Protein AF-A0A3N8QEA5-F1 (afdb_monomer_lite)

Foldseek 3Di:
DDWDWDDDPQKIWIWDWDDPPVDNDIDIDTLDIDGLVVDDDPVSVVPDDPVNNVVVVVVNVVVVVVVVPPPPPPPPPDDD

pLDDT: mean 81.8, std 14.37, range [50.12, 95.12]

Structure (mmCIF, N/CA/C/O backbone):
data_AF-A0A3N8QEA5-F1
#
_entry.id   AF-A0A3N8QEA5-F1
#
loop_
_atom_site.group_PDB
_atom_site.id
_atom_site.type_symbol
_atom_site.label_atom_id
_atom_site.label_alt_id
_atom_site.label_comp_id
_atom_site.label_asym_id
_atom_site.label_entity_id
_atom_site.label_seq_id
_atom_site.pdbx_PDB_ins_code
_atom_site.Cartn_x
_atom_site.Cartn_y
_atom_site.Cartn_z
_atom_site.occupancy
_atom_site.B_iso_or_equiv
_atom_site.auth_seq_id
_atom_site.auth_comp_id
_atom_site.auth_asym_id
_atom_site.auth_atom_id
_atom_site.pdbx_PDB_model_num
ATOM 1 N N . MET A 1 1 ? -8.982 -6.046 13.070 1.00 70.38 1 MET A N 1
ATOM 2 C CA . MET A 1 1 ? -8.314 -4.905 12.387 1.00 70.38 1 MET A CA 1
ATOM 3 C C . MET A 1 1 ? -7.452 -5.455 11.266 1.00 70.38 1 MET A C 1
ATOM 5 O O . MET A 1 1 ? -6.535 -6.213 11.549 1.00 70.38 1 MET A O 1
ATOM 9 N N . GLY A 1 2 ? -7.779 -5.145 10.012 1.00 84.88 2 GLY A N 1
ATOM 10 C CA . GLY A 1 2 ? -7.083 -5.682 8.837 1.00 84.88 2 GLY A CA 1
ATOM 11 C C . GLY A 1 2 ? -6.405 -4.589 8.016 1.00 84.88 2 GLY A C 1
ATOM 12 O O . GLY A 1 2 ? -6.954 -3.499 7.871 1.00 84.88 2 GLY A O 1
ATOM 13 N N . PHE A 1 3 ? -5.240 -4.887 7.446 1.00 89.75 3 PHE A N 1
ATOM 14 C CA . PHE A 1 3 ? -4.535 -4.007 6.514 1.00 89.75 3 PHE A CA 1
ATOM 15 C C . PHE A 1 3 ? -4.531 -4.632 5.120 1.00 89.75 3 PHE A C 1
ATOM 17 O O . PHE A 1 3 ? -4.116 -5.776 4.939 1.00 89.75 3 PHE A O 1
ATOM 24 N N . LEU A 1 4 ? -5.032 -3.891 4.136 1.00 91.06 4 LEU A N 1
ATOM 25 C CA . LEU A 1 4 ? -5.181 -4.332 2.756 1.00 91.06 4 LEU A CA 1
ATOM 26 C C . LEU A 1 4 ? -4.333 -3.447 1.842 1.00 91.06 4 LEU A C 1
ATOM 28 O O . LEU A 1 4 ? -4.357 -2.219 1.942 1.00 91.06 4 LEU A O 1
ATOM 32 N N . ILE A 1 5 ? -3.615 -4.088 0.922 1.00 93.50 5 ILE A N 1
ATOM 33 C CA . ILE A 1 5 ? -2.802 -3.427 -0.099 1.00 93.50 5 ILE A CA 1
ATOM 34 C C . ILE A 1 5 ? -3.367 -3.808 -1.464 1.00 93.50 5 ILE A C 1
ATOM 36 O O . ILE A 1 5 ? -3.273 -4.963 -1.880 1.00 93.50 5 ILE A O 1
ATOM 40 N N . GLU A 1 6 ? -3.931 -2.841 -2.182 1.00 94.00 6 GLU A N 1
ATOM 41 C CA . GLU A 1 6 ? -4.442 -3.058 -3.537 1.00 94.00 6 GLU A CA 1
ATOM 42 C C . GLU A 1 6 ? -3.520 -2.409 -4.572 1.00 94.00 6 GLU A C 1
ATOM 44 O O . GLU A 1 6 ? -3.196 -1.226 -4.481 1.00 94.00 6 GLU A O 1
ATOM 49 N N . LEU A 1 7 ? -3.127 -3.154 -5.608 1.00 92.81 7 LEU A N 1
ATOM 50 C CA . LEU A 1 7 ? -2.515 -2.558 -6.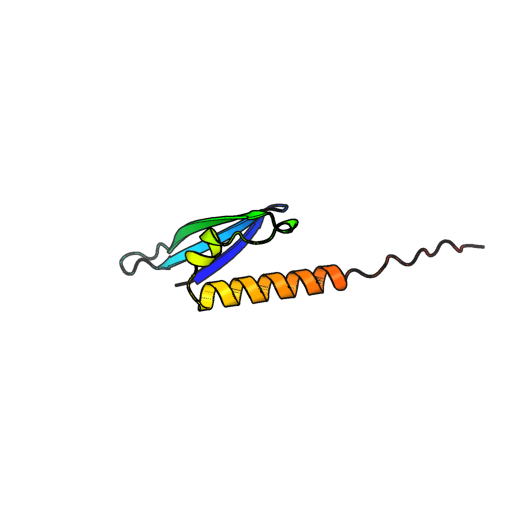796 1.00 92.81 7 LEU A CA 1
ATOM 51 C C . LEU A 1 7 ? -3.589 -2.320 -7.857 1.00 92.81 7 LEU A C 1
ATOM 53 O O . LEU A 1 7 ? -4.169 -3.271 -8.377 1.00 92.81 7 LEU A O 1
ATOM 57 N N . ARG A 1 8 ? -3.744 -1.065 -8.277 1.00 91.44 8 ARG A N 1
ATOM 58 C CA . ARG A 1 8 ? -4.546 -0.682 -9.442 1.00 91.44 8 ARG A CA 1
ATOM 59 C C . ARG A 1 8 ? -3.634 -0.066 -10.496 1.00 91.44 8 ARG A C 1
ATOM 61 O O . ARG A 1 8 ? -3.164 1.064 -10.361 1.00 91.44 8 ARG A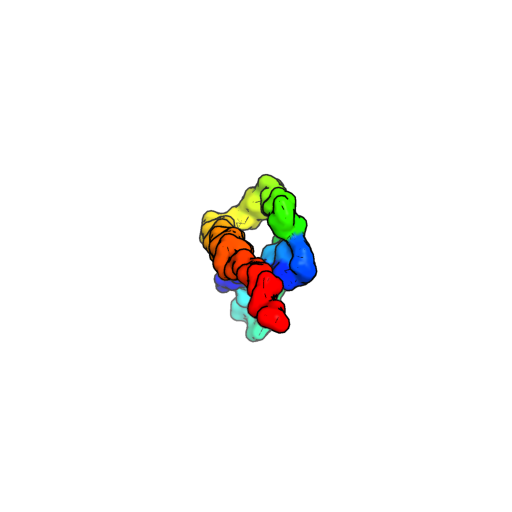 O 1
ATOM 68 N N . GLY A 1 9 ? -3.319 -0.846 -11.529 1.00 91.00 9 GLY A N 1
ATOM 69 C CA . GLY A 1 9 ? -2.338 -0.465 -12.546 1.00 91.00 9 GLY A CA 1
ATOM 70 C C . GLY A 1 9 ? -0.938 -0.313 -11.948 1.00 91.00 9 GLY A C 1
ATOM 71 O O . GLY A 1 9 ? -0.268 -1.302 -11.669 1.00 91.00 9 GLY A O 1
ATOM 72 N N . ARG A 1 10 ? -0.488 0.929 -11.750 1.00 90.94 10 ARG A N 1
ATOM 73 C CA . ARG A 1 10 ? 0.798 1.252 -11.099 1.00 90.94 10 ARG A CA 1
ATOM 74 C C . ARG A 1 10 ? 0.634 1.966 -9.757 1.00 90.94 10 ARG A C 1
ATOM 76 O O . ARG A 1 10 ? 1.634 2.274 -9.117 1.00 90.94 10 ARG A O 1
ATOM 83 N N . THR A 1 11 ? -0.597 2.209 -9.328 1.00 93.62 11 THR A N 1
ATOM 84 C CA . THR A 1 11 ? -0.895 2.892 -8.070 1.00 93.62 11 THR A CA 1
ATOM 85 C C . THR A 1 11 ? -1.214 1.862 -7.000 1.00 93.62 11 THR A C 1
ATOM 87 O O . THR A 1 11 ? -2.048 0.978 -7.205 1.00 93.62 11 THR A O 1
ATOM 90 N N . VAL A 1 12 ? -0.533 1.965 -5.866 1.00 95.12 12 VAL A N 1
ATOM 91 C CA . VAL A 1 12 ? -0.765 1.154 -4.673 1.00 95.12 12 VAL A CA 1
ATOM 92 C C . VAL A 1 12 ? -1.695 1.916 -3.747 1.00 95.12 12 VAL A C 1
ATOM 94 O O . VAL A 1 12 ? -1.461 3.091 -3.478 1.00 95.12 12 VAL A O 1
ATOM 97 N N . TRP A 1 13 ? -2.735 1.247 -3.272 1.00 95.00 13 TRP A N 1
ATOM 98 C CA . TRP A 1 13 ? -3.727 1.764 -2.340 1.00 95.00 13 TRP A CA 1
ATOM 99 C C . TRP A 1 13 ? -3.563 1.057 -1.003 1.00 95.00 13 TRP A C 1
ATOM 101 O O . TRP A 1 13 ? -3.528 -0.174 -0.958 1.00 95.00 13 TRP A O 1
ATOM 111 N N . LEU A 1 14 ? -3.468 1.838 0.070 1.00 94.00 14 LEU A N 1
ATOM 112 C CA . LEU A 1 14 ? -3.377 1.334 1.435 1.00 94.00 14 LEU A CA 1
ATOM 113 C C . LEU A 1 14 ? -4.726 1.525 2.114 1.00 94.00 14 LEU A C 1
ATOM 115 O O . LEU A 1 14 ? -5.207 2.652 2.247 1.00 94.00 14 LEU A O 1
ATOM 119 N N . ILE A 1 15 ? -5.349 0.422 2.513 1.00 93.12 15 ILE A N 1
ATOM 120 C CA . ILE A 1 15 ? -6.714 0.406 3.028 1.00 93.12 15 ILE A CA 1
ATOM 121 C C . ILE A 1 15 ? -6.702 -0.251 4.404 1.00 93.12 15 ILE A C 1
ATOM 123 O O . ILE A 1 15 ? -6.341 -1.419 4.552 1.00 93.12 15 ILE A O 1
ATOM 127 N N . ARG A 1 16 ? -7.135 0.494 5.418 1.00 90.69 16 ARG A N 1
ATOM 128 C CA . ARG A 1 16 ? -7.359 -0.023 6.766 1.00 90.69 16 ARG A CA 1
ATOM 129 C C . ARG A 1 16 ? -8.801 -0.486 6.889 1.00 90.69 16 ARG A C 1
ATOM 131 O O . ARG A 1 16 ? -9.726 0.246 6.551 1.00 90.69 16 ARG A O 1
ATOM 138 N N . SER A 1 17 ? -8.985 -1.700 7.376 1.00 86.75 17 SER A N 1
ATOM 139 C CA . SER A 1 17 ? -10.289 -2.289 7.656 1.00 86.75 17 SER A CA 1
ATOM 140 C C . SER A 1 17 ? -10.495 -2.333 9.166 1.00 86.75 17 SER A C 1
ATOM 142 O O . SER A 1 17 ? -9.776 -3.046 9.873 1.00 86.75 17 SER A O 1
ATOM 144 N N . CYS A 1 18 ? -11.474 -1.576 9.651 1.00 79.94 18 CYS A N 1
ATOM 145 C CA . CYS A 1 18 ? -11.959 -1.657 11.021 1.00 79.94 18 CYS A CA 1
ATOM 146 C C . CYS A 1 18 ? -13.254 -2.466 11.037 1.00 79.94 18 CYS A C 1
ATOM 148 O O . CYS A 1 18 ? -14.213 -2.121 10.346 1.00 79.94 18 CYS A O 1
ATOM 150 N N . GLU A 1 19 ? -13.284 -3.526 11.837 1.00 72.19 19 GLU A N 1
ATOM 151 C CA . GLU A 1 19 ? -14.552 -4.122 12.248 1.00 72.19 19 GLU A CA 1
ATOM 152 C C . GLU A 1 19 ? -15.210 -3.168 13.241 1.00 72.19 19 GLU A C 1
ATOM 154 O O . GLU A 1 19 ? -14.618 -2.795 14.256 1.00 72.19 19 GLU A O 1
ATOM 159 N N . ASP A 1 20 ? -16.409 -2.715 12.897 1.00 63.22 20 ASP A N 1
ATOM 160 C CA . ASP A 1 20 ? -17.240 -1.918 13.783 1.00 63.22 20 ASP A CA 1
ATOM 161 C C . ASP A 1 20 ? -17.965 -2.897 14.712 1.00 63.22 20 ASP A C 1
ATOM 163 O O . ASP A 1 20 ? -18.830 -3.639 14.267 1.00 63.22 20 ASP A O 1
ATOM 167 N N . GLY A 1 21 ? -17.598 -2.949 15.997 1.00 59.78 21 GLY A N 1
ATOM 168 C CA . GLY A 1 21 ? -18.096 -3.963 16.947 1.00 59.78 21 GLY A CA 1
ATOM 169 C C . GLY A 1 21 ? -19.616 -3.970 17.184 1.00 59.78 21 GLY A C 1
ATOM 170 O O . GLY A 1 21 ? -20.111 -4.794 17.946 1.00 59.78 21 GLY A O 1
ATOM 171 N N . THR A 1 22 ? -20.352 -3.062 16.545 1.00 64.31 22 THR A N 1
ATOM 172 C CA . THR A 1 22 ? -21.805 -2.894 16.637 1.00 64.31 22 THR A CA 1
ATOM 173 C C . THR A 1 22 ? -22.569 -3.436 15.427 1.00 64.31 22 THR A C 1
ATOM 175 O O . THR A 1 22 ? -23.774 -3.653 15.525 1.00 64.31 22 THR A O 1
ATOM 178 N N . THR A 1 23 ? -21.907 -3.672 14.291 1.00 60.56 23 THR A N 1
ATOM 179 C CA . THR A 1 23 ? -22.543 -4.199 13.072 1.00 60.56 23 THR A CA 1
ATOM 180 C C . THR A 1 23 ? -21.586 -5.121 12.324 1.00 60.56 23 THR A C 1
ATOM 182 O O . THR A 1 23 ? -20.397 -4.846 12.260 1.00 60.56 23 THR A O 1
ATOM 185 N N . ASP A 1 24 ? -22.098 -6.160 11.658 1.00 65.75 24 ASP A N 1
ATOM 186 C CA . ASP A 1 24 ? -21.333 -7.050 10.753 1.00 65.75 24 ASP A CA 1
ATOM 187 C C . ASP A 1 24 ? -20.763 -6.318 9.504 1.00 65.75 24 ASP A C 1
ATOM 189 O O . ASP A 1 24 ? -20.408 -6.908 8.490 1.00 65.75 24 ASP A O 1
ATOM 193 N N . GLN A 1 25 ? -20.699 -4.985 9.532 1.00 65.88 25 GLN A N 1
ATOM 194 C CA . GLN A 1 25 ? -20.198 -4.155 8.451 1.00 65.88 25 GLN A CA 1
ATOM 195 C C . GLN A 1 25 ? -18.734 -3.796 8.702 1.00 65.88 25 GLN A C 1
ATOM 197 O O . GLN A 1 25 ? -18.386 -3.054 9.621 1.00 65.88 25 GLN A O 1
ATOM 202 N N . VAL A 1 26 ? -17.857 -4.277 7.822 1.00 76.88 26 VAL A N 1
ATOM 203 C CA . VAL A 1 26 ? -16.445 -3.887 7.818 1.00 76.88 26 VAL A CA 1
ATOM 204 C C . VAL A 1 26 ? -16.312 -2.484 7.229 1.00 76.88 26 VAL A C 1
ATOM 206 O O . VAL A 1 26 ? -16.507 -2.281 6.028 1.00 76.88 26 VAL A O 1
ATOM 209 N N . LYS A 1 27 ? -15.916 -1.508 8.052 1.00 82.50 27 LYS A N 1
ATOM 210 C CA . LYS A 1 27 ? -15.570 -0.165 7.575 1.00 82.50 27 LYS A CA 1
ATOM 211 C C . LYS A 1 27 ? -14.173 -0.190 6.968 1.00 82.50 27 LYS A C 1
ATOM 213 O O . LYS A 1 27 ? -13.196 -0.526 7.635 1.00 82.50 27 LYS A O 1
ATOM 218 N N . ARG A 1 28 ? -14.075 0.183 5.692 1.00 87.81 28 ARG A N 1
ATOM 219 C CA . ARG A 1 28 ? -12.806 0.303 4.964 1.00 87.81 28 ARG A CA 1
ATOM 220 C C . ARG A 1 28 ? -12.457 1.772 4.776 1.00 87.81 28 ARG A C 1
ATOM 222 O O . ARG A 1 28 ? -13.210 2.511 4.150 1.00 87.81 28 ARG A O 1
ATOM 229 N N . THR A 1 29 ? -11.292 2.167 5.263 1.00 88.75 29 THR A N 1
ATOM 230 C CA . THR A 1 29 ? -10.762 3.524 5.146 1.00 88.75 29 THR A CA 1
ATOM 231 C C . THR A 1 29 ? -9.509 3.496 4.290 1.00 88.75 29 THR A C 1
ATOM 233 O O . THR A 1 29 ? -8.553 2.786 4.597 1.00 88.75 29 THR A O 1
ATOM 236 N N . THR A 1 30 ? -9.490 4.283 3.218 1.00 91.31 30 THR A N 1
ATOM 237 C CA . THR A 1 30 ? -8.269 4.474 2.426 1.00 91.31 30 THR A CA 1
ATOM 238 C C . THR A 1 30 ? -7.346 5.424 3.182 1.00 91.31 30 THR A C 1
ATOM 240 O O . THR A 1 30 ? -7.707 6.575 3.401 1.00 91.31 30 THR A O 1
ATOM 243 N N . LEU A 1 31 ? -6.170 4.942 3.582 1.00 90.56 31 LEU A N 1
ATOM 244 C CA . LEU A 1 31 ? -5.144 5.750 4.252 1.00 90.56 31 LEU A CA 1
ATOM 245 C C . LEU A 1 31 ? -4.391 6.630 3.252 1.00 90.56 31 LEU A C 1
ATOM 247 O O . LEU A 1 31 ? -3.976 7.740 3.565 1.00 90.56 31 LEU A O 1
ATOM 251 N N . GLY A 1 32 ? -4.223 6.129 2.031 1.00 92.00 32 GLY A N 1
ATOM 252 C CA . GLY A 1 32 ? -3.627 6.880 0.944 1.00 92.00 32 GLY A CA 1
ATOM 253 C C . GLY A 1 32 ? -3.169 5.984 -0.190 1.00 92.00 32 GLY A C 1
ATOM 254 O O . GLY A 1 32 ? -3.363 4.764 -0.186 1.00 92.00 32 GLY A O 1
ATOM 255 N N . THR A 1 33 ? -2.549 6.620 -1.175 1.00 94.12 33 THR A N 1
ATOM 256 C CA . THR A 1 33 ? -2.068 5.955 -2.380 1.00 94.12 33 THR A CA 1
ATOM 257 C C . THR A 1 33 ? -0.682 6.437 -2.748 1.00 94.12 33 THR A C 1
ATOM 259 O O . THR A 1 33 ? -0.371 7.611 -2.556 1.00 94.12 33 THR A O 1
ATOM 262 N N . PHE A 1 34 ? 0.121 5.569 -3.349 1.00 94.00 34 PHE A N 1
ATOM 263 C CA . PHE A 1 34 ? 1.407 5.957 -3.915 1.00 94.00 34 PHE A CA 1
ATOM 264 C C . PHE A 1 34 ? 1.671 5.259 -5.243 1.00 94.00 34 PHE A C 1
ATOM 266 O O . PHE A 1 34 ? 1.072 4.234 -5.573 1.00 94.00 34 PHE A O 1
ATOM 273 N N . PHE A 1 35 ? 2.576 5.831 -6.029 1.00 92.06 35 PHE A N 1
ATOM 274 C CA . PHE A 1 35 ? 2.976 5.257 -7.304 1.00 92.06 35 PHE A CA 1
ATOM 275 C C . PHE A 1 35 ? 4.075 4.219 -7.078 1.00 92.06 35 PHE A C 1
ATOM 277 O O . PHE A 1 35 ? 5.133 4.543 -6.548 1.00 92.06 35 PHE A O 1
ATOM 284 N N . LEU A 1 36 ? 3.841 2.970 -7.485 1.00 89.88 36 LEU A N 1
ATOM 285 C CA . LEU A 1 36 ? 4.732 1.845 -7.189 1.00 89.88 36 LEU A CA 1
ATOM 286 C C . LEU A 1 36 ? 6.201 2.102 -7.591 1.00 89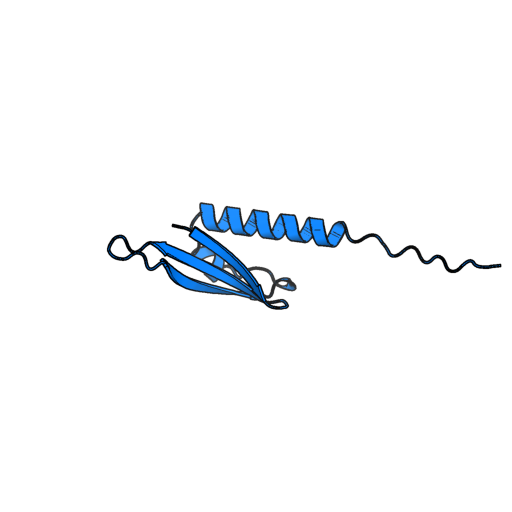.88 36 LEU A C 1
ATOM 288 O O . LEU A 1 36 ? 7.064 1.842 -6.760 1.00 89.88 36 LEU A O 1
ATOM 292 N N . PRO A 1 37 ? 6.518 2.624 -8.797 1.00 87.81 37 PRO A N 1
ATOM 293 C CA . PRO A 1 37 ? 7.899 2.950 -9.169 1.00 87.81 37 PRO A CA 1
ATOM 294 C C . PRO A 1 37 ? 8.574 4.012 -8.296 1.00 87.81 37 PRO A C 1
ATOM 296 O O . PRO A 1 37 ? 9.794 4.012 -8.196 1.00 87.81 37 PRO A O 1
ATOM 299 N N . SER A 1 38 ? 7.800 4.921 -7.702 1.00 88.44 38 SER A N 1
ATOM 300 C CA . SER A 1 38 ? 8.317 5.983 -6.831 1.00 88.44 38 SER A CA 1
ATOM 301 C C . SER A 1 38 ? 8.415 5.548 -5.369 1.00 88.44 38 SER A C 1
ATOM 303 O O . SER A 1 38 ? 9.114 6.190 -4.594 1.00 88.44 38 SER A O 1
ATOM 305 N N . GLY A 1 39 ? 7.733 4.464 -4.997 1.00 88.88 39 GLY A N 1
ATOM 306 C CA . GLY A 1 39 ? 7.629 4.015 -3.615 1.00 88.88 39 GLY A CA 1
ATOM 307 C C . GLY A 1 39 ? 6.677 4.872 -2.767 1.00 88.88 39 GLY A C 1
ATOM 308 O O . GLY A 1 39 ? 6.090 5.845 -3.252 1.00 88.88 39 GLY A O 1
ATOM 309 N N . PRO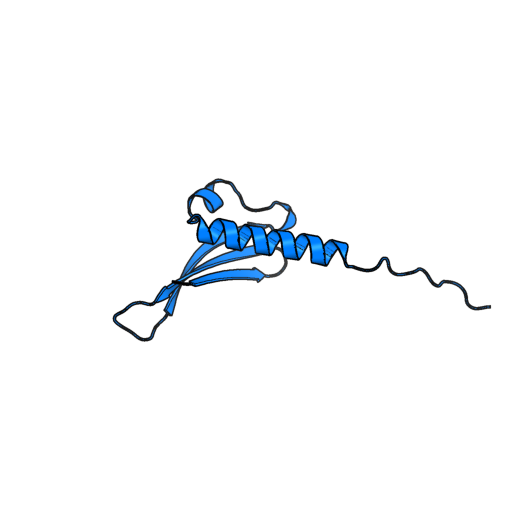 A 1 40 ? 6.455 4.469 -1.506 1.00 90.25 40 PRO A N 1
ATOM 310 C CA . PRO A 1 40 ? 5.623 5.215 -0.570 1.00 90.25 40 PRO A CA 1
ATOM 311 C C . PRO A 1 40 ? 6.319 6.502 -0.108 1.00 90.25 40 PRO A C 1
ATOM 313 O O . PRO A 1 40 ? 7.517 6.513 0.161 1.00 90.25 40 PRO A O 1
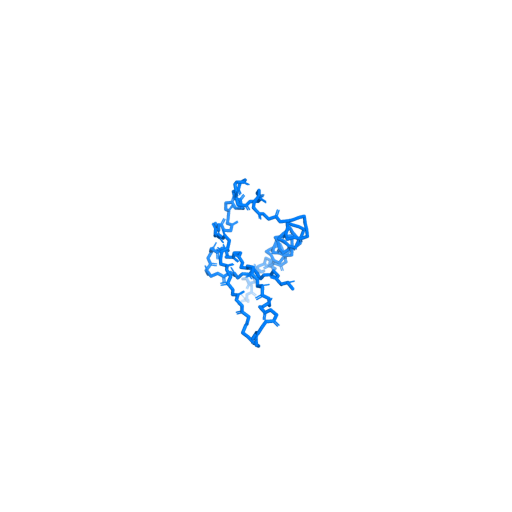ATOM 316 N N . PHE A 1 41 ? 5.553 7.584 0.027 1.00 89.94 41 PHE A N 1
ATOM 317 C CA . PHE A 1 41 ? 6.053 8.864 0.540 1.00 89.94 41 PHE A CA 1
ATOM 318 C C . PHE A 1 41 ? 6.097 8.853 2.077 1.00 89.94 41 PHE A C 1
ATOM 320 O O . PHE A 1 41 ? 5.212 8.274 2.713 1.00 89.94 41 PHE A O 1
ATOM 327 N N . GLU A 1 42 ? 7.066 9.542 2.688 1.00 89.12 42 GLU A N 1
ATOM 328 C CA . GLU A 1 42 ? 7.239 9.554 4.153 1.00 89.12 42 GLU A CA 1
ATOM 329 C C . GLU A 1 42 ? 5.978 9.927 4.956 1.00 89.12 42 GLU A C 1
ATOM 331 O O . GLU A 1 42 ? 5.680 9.230 5.928 1.00 89.12 42 GLU A O 1
ATOM 336 N N . PRO A 1 43 ? 5.161 10.926 4.559 1.00 89.94 43 PRO A N 1
ATOM 337 C CA . PRO A 1 43 ? 3.944 11.264 5.301 1.00 89.94 43 PRO A CA 1
ATOM 338 C C . PRO A 1 43 ? 2.893 10.147 5.300 1.00 89.94 43 PRO A C 1
ATOM 340 O O . PRO A 1 43 ? 2.084 10.048 6.222 1.00 89.94 43 PRO A O 1
ATOM 343 N N . LEU A 1 44 ? 2.878 9.300 4.266 1.00 89.75 44 LEU A N 1
ATOM 344 C CA . LEU A 1 44 ? 1.986 8.143 4.211 1.00 89.75 44 LEU A CA 1
ATOM 345 C C . LEU A 1 44 ? 2.490 7.045 5.147 1.00 89.75 44 LEU A C 1
ATOM 347 O O . LEU A 1 44 ? 1.701 6.471 5.890 1.00 89.75 44 LEU A O 1
ATOM 351 N N . LEU A 1 45 ? 3.803 6.802 5.164 1.00 89.44 45 LEU A N 1
ATOM 352 C CA . LEU A 1 45 ? 4.423 5.862 6.099 1.00 89.44 45 LEU A CA 1
ATOM 353 C C . LEU A 1 45 ? 4.196 6.295 7.551 1.00 89.44 45 LEU A C 1
ATOM 355 O O . LEU A 1 45 ? 3.877 5.456 8.387 1.00 89.44 45 LEU A O 1
ATOM 359 N N . ALA A 1 46 ? 4.279 7.596 7.843 1.00 90.31 46 ALA A N 1
ATOM 360 C CA . ALA A 1 46 ? 4.042 8.157 9.172 1.00 90.31 46 ALA A CA 1
ATOM 361 C C . ALA A 1 46 ? 2.660 7.795 9.753 1.00 90.31 46 ALA A C 1
ATOM 363 O O . ALA A 1 46 ? 2.550 7.588 10.959 1.00 90.31 46 ALA A O 1
ATOM 364 N N . GLN A 1 47 ? 1.635 7.651 8.906 1.00 89.56 47 GLN A N 1
ATOM 365 C CA . GLN A 1 47 ? 0.263 7.300 9.303 1.00 89.56 47 GLN A CA 1
ATOM 366 C C . GLN A 1 47 ? 0.048 5.798 9.553 1.00 89.56 47 GLN A C 1
ATOM 368 O O . GLN A 1 47 ? -0.981 5.400 10.113 1.00 89.56 47 GLN A O 1
ATOM 373 N N . LEU A 1 48 ? 0.997 4.968 9.116 1.00 89.88 48 LEU A N 1
ATOM 374 C CA . LEU A 1 48 ? 0.959 3.524 9.296 1.00 89.88 48 LEU A CA 1
ATOM 375 C C . LEU A 1 48 ? 1.535 3.135 10.656 1.00 89.88 48 LEU A C 1
ATOM 377 O O . LEU A 1 48 ? 2.603 3.619 11.050 1.00 89.88 48 LEU 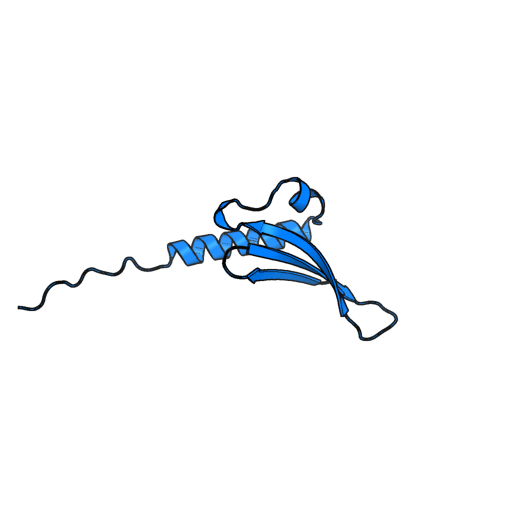A O 1
ATOM 381 N N . SER A 1 49 ? 0.858 2.206 11.324 1.00 91.31 49 SER A N 1
ATOM 382 C CA . SER A 1 49 ? 1.379 1.494 12.492 1.00 91.31 49 SER A CA 1
ATOM 383 C C . SER A 1 49 ? 2.581 0.622 12.113 1.00 91.31 49 SER A C 1
ATOM 385 O O . SER A 1 49 ? 2.807 0.332 10.937 1.00 91.31 49 SER A O 1
ATOM 387 N N . VAL A 1 50 ? 3.354 0.176 13.108 1.00 90.94 50 VAL A N 1
ATOM 388 C CA . VAL A 1 50 ? 4.549 -0.659 12.884 1.00 90.94 50 VAL A CA 1
ATOM 389 C C . VAL A 1 50 ? 4.201 -1.921 12.084 1.00 90.94 50 VAL A C 1
ATOM 391 O O . VAL A 1 50 ? 4.811 -2.159 11.043 1.00 90.94 50 VAL A O 1
ATOM 394 N N . ASP A 1 51 ? 3.144 -2.640 12.473 1.00 90.88 51 ASP A N 1
ATOM 395 C CA . ASP A 1 51 ? 2.682 -3.849 11.777 1.00 90.88 51 ASP A CA 1
ATOM 396 C C . ASP A 1 51 ? 2.251 -3.588 10.322 1.00 90.88 51 ASP A C 1
ATOM 398 O O . ASP A 1 51 ? 2.495 -4.392 9.416 1.00 90.88 51 ASP A O 1
ATOM 402 N N . GLU A 1 52 ? 1.619 -2.440 10.065 1.00 91.81 52 GLU A N 1
ATOM 403 C CA . GLU A 1 52 ? 1.175 -2.044 8.724 1.00 91.81 52 GLU A CA 1
ATOM 404 C C . GLU A 1 52 ? 2.373 -1.707 7.828 1.00 91.81 52 GLU A C 1
ATOM 406 O O . GLU A 1 52 ? 2.402 -2.094 6.657 1.00 91.81 52 GLU A O 1
ATOM 411 N N . ARG A 1 53 ? 3.396 -1.038 8.382 1.00 92.06 53 ARG A N 1
ATOM 412 C CA . ARG A 1 53 ? 4.657 -0.767 7.677 1.00 92.06 53 ARG A CA 1
ATOM 413 C C . ARG A 1 53 ? 5.399 -2.053 7.354 1.00 92.06 53 ARG A C 1
ATOM 415 O O . ARG A 1 53 ? 5.856 -2.206 6.226 1.00 92.06 53 ARG A O 1
ATOM 422 N N . GLU A 1 54 ? 5.488 -2.985 8.300 1.00 93.06 54 GLU A N 1
ATOM 423 C CA . GLU A 1 54 ? 6.100 -4.292 8.051 1.00 93.06 54 GLU A CA 1
ATOM 424 C C . GLU A 1 54 ? 5.357 -5.065 6.960 1.00 93.06 54 GLU A C 1
ATOM 426 O O . GLU A 1 54 ? 5.978 -5.637 6.063 1.00 93.06 54 GLU A O 1
ATOM 431 N N . THR A 1 55 ? 4.024 -5.045 6.990 1.00 92.88 55 THR A N 1
ATOM 432 C CA . THR A 1 55 ? 3.199 -5.689 5.961 1.00 92.88 55 THR A CA 1
ATOM 433 C C . THR A 1 55 ? 3.429 -5.055 4.589 1.00 92.88 55 THR A C 1
ATOM 435 O O . THR A 1 55 ? 3.605 -5.768 3.597 1.00 92.88 55 THR A O 1
ATOM 438 N N . LEU A 1 56 ? 3.490 -3.720 4.526 1.00 93.06 56 LEU A N 1
ATOM 439 C CA . LEU A 1 56 ? 3.814 -2.991 3.302 1.00 93.06 56 LEU A CA 1
ATOM 440 C C . LEU A 1 56 ? 5.213 -3.341 2.783 1.00 93.06 56 LEU A C 1
ATOM 442 O O . LEU A 1 56 ? 5.370 -3.608 1.592 1.00 93.06 56 LEU A O 1
ATOM 446 N N . GLN A 1 57 ? 6.210 -3.385 3.666 1.00 92.44 57 GLN A N 1
ATOM 447 C CA . GLN A 1 57 ? 7.588 -3.713 3.316 1.00 92.44 57 GLN A CA 1
ATOM 448 C C . GLN A 1 57 ? 7.685 -5.127 2.731 1.00 92.44 57 GLN A C 1
ATOM 450 O O . GLN A 1 57 ? 8.174 -5.300 1.617 1.00 92.44 57 GLN A O 1
ATOM 455 N N . ARG A 1 58 ? 7.104 -6.130 3.405 1.00 93.50 58 ARG A N 1
ATOM 456 C CA . ARG A 1 58 ? 7.066 -7.519 2.911 1.00 93.50 58 ARG A CA 1
ATOM 457 C C . ARG A 1 58 ? 6.390 -7.628 1.546 1.00 93.50 58 ARG A C 1
ATOM 459 O O . ARG A 1 58 ? 6.841 -8.386 0.687 1.00 93.50 58 ARG A O 1
ATOM 466 N N . TRP A 1 59 ? 5.320 -6.865 1.326 1.00 93.81 59 TRP A N 1
ATOM 467 C CA . TRP A 1 59 ? 4.634 -6.824 0.037 1.00 93.81 59 TRP A CA 1
ATOM 468 C C . TRP A 1 59 ? 5.509 -6.215 -1.073 1.00 93.81 59 TRP A C 1
ATOM 470 O O . TRP A 1 59 ? 5.559 -6.755 -2.183 1.00 93.81 59 TRP A O 1
ATOM 480 N N . LEU A 1 60 ? 6.237 -5.131 -0.779 1.00 91.56 60 LEU A N 1
ATOM 481 C CA . LEU A 1 60 ? 7.193 -4.509 -1.704 1.00 91.56 60 LEU A CA 1
ATOM 482 C C . LEU A 1 60 ? 8.365 -5.448 -2.027 1.00 91.56 60 LEU A C 1
ATOM 484 O O . LEU A 1 60 ? 8.734 -5.590 -3.194 1.00 91.56 60 LEU A O 1
ATOM 488 N N . ASP A 1 61 ? 8.899 -6.153 -1.032 1.00 91.31 61 ASP A N 1
ATOM 489 C CA . ASP A 1 61 ? 9.981 -7.122 -1.224 1.00 91.31 61 ASP A CA 1
ATOM 490 C C . ASP A 1 61 ? 9.542 -8.304 -2.094 1.00 91.31 61 ASP A C 1
ATOM 492 O O . ASP A 1 61 ? 10.230 -8.674 -3.053 1.00 91.31 61 ASP A O 1
ATOM 496 N N . ALA A 1 62 ? 8.353 -8.857 -1.835 1.00 90.00 62 ALA A N 1
ATOM 497 C CA . ALA A 1 62 ? 7.777 -9.920 -2.657 1.00 90.00 62 ALA A CA 1
ATOM 498 C C . ALA A 1 62 ? 7.597 -9.475 -4.121 1.00 90.00 62 ALA A C 1
ATOM 500 O O . ALA A 1 62 ? 7.843 -10.245 -5.054 1.00 90.00 62 ALA A O 1
ATOM 501 N N . ARG A 1 63 ? 7.226 -8.208 -4.339 1.00 87.00 63 ARG A N 1
ATOM 502 C CA . ARG A 1 63 ? 7.128 -7.584 -5.665 1.00 87.00 63 ARG A CA 1
ATOM 503 C C . ARG A 1 63 ? 8.474 -7.490 -6.367 1.00 87.00 63 ARG A C 1
ATOM 505 O O . ARG A 1 63 ? 8.569 -7.888 -7.528 1.00 87.00 63 ARG A O 1
ATOM 512 N N . THR A 1 64 ? 9.499 -6.993 -5.685 1.00 84.38 64 THR A N 1
ATOM 513 C CA . THR A 1 64 ? 10.858 -6.883 -6.231 1.00 84.38 64 THR A CA 1
ATOM 514 C C . THR A 1 64 ? 11.383 -8.254 -6.653 1.00 84.38 64 THR A C 1
ATOM 516 O O . THR A 1 64 ? 11.895 -8.419 -7.764 1.00 84.38 64 THR A O 1
ATOM 519 N N . GLN A 1 65 ? 11.152 -9.277 -5.828 1.00 83.81 65 GLN A N 1
ATOM 520 C CA . GLN A 1 65 ? 11.494 -10.657 -6.168 1.00 83.81 65 GLN A CA 1
ATOM 521 C C . GLN A 1 65 ? 10.701 -11.174 -7.375 1.00 83.81 65 GLN A C 1
ATOM 523 O O . GLN A 1 65 ? 11.281 -11.803 -8.257 1.00 83.81 65 GLN A O 1
ATOM 528 N N . ALA A 1 66 ? 9.400 -10.890 -7.467 1.00 81.62 66 ALA A N 1
ATOM 529 C CA . ALA A 1 66 ? 8.579 -11.293 -8.610 1.00 81.62 66 ALA A CA 1
ATOM 530 C C . ALA A 1 66 ? 9.017 -10.624 -9.927 1.00 81.62 66 ALA A C 1
ATOM 532 O O . ALA A 1 66 ? 8.983 -11.260 -10.980 1.00 81.62 66 ALA A O 1
ATOM 533 N N . VAL A 1 67 ? 9.463 -9.363 -9.881 1.00 75.44 67 VAL A N 1
ATOM 534 C CA . VAL A 1 67 ? 10.038 -8.666 -11.045 1.00 75.44 67 VAL A CA 1
ATOM 535 C C . VAL A 1 67 ? 11.369 -9.298 -11.454 1.00 75.44 67 VAL A C 1
ATOM 537 O O . VAL A 1 67 ? 11.579 -9.535 -12.641 1.00 75.44 67 VAL A O 1
ATOM 540 N N . SER A 1 68 ? 12.227 -9.632 -10.486 1.00 68.06 68 SER A N 1
ATOM 541 C CA . SER A 1 68 ? 13.520 -10.292 -10.723 1.00 68.06 68 SER A CA 1
ATOM 542 C C . SER A 1 68 ? 13.369 -11.714 -11.285 1.00 68.06 68 SER A C 1
ATOM 544 O O . SER A 1 68 ? 14.146 -12.150 -12.130 1.00 68.06 68 SER A O 1
ATOM 546 N N . ARG A 1 69 ? 12.307 -12.426 -10.886 1.00 62.28 69 ARG A N 1
ATOM 547 C CA . ARG A 1 69 ? 11.981 -13.775 -11.372 1.00 62.28 69 ARG A CA 1
ATOM 548 C C . ARG A 1 69 ? 11.423 -13.818 -12.793 1.00 62.28 69 ARG A C 1
ATOM 550 O O . ARG A 1 69 ? 11.207 -14.921 -13.289 1.00 62.28 69 ARG A O 1
ATOM 557 N N . LYS A 1 70 ? 11.187 -12.684 -13.470 1.00 56.06 70 LYS A N 1
ATOM 558 C CA . LYS A 1 70 ? 10.829 -12.716 -14.894 1.00 56.06 70 LYS A CA 1
ATOM 559 C C . LYS A 1 70 ? 12.003 -13.321 -15.673 1.00 56.06 70 LYS A C 1
ATOM 561 O O . LYS A 1 70 ? 13.064 -12.697 -15.731 1.00 56.06 70 LYS A O 1
ATOM 566 N N . PRO A 1 71 ? 11.853 -14.518 -16.269 1.00 52.22 71 PRO A N 1
ATOM 567 C CA . PRO A 1 71 ? 12.927 -15.102 -17.045 1.00 52.22 71 PRO A CA 1
ATOM 568 C C . PRO A 1 71 ? 13.220 -14.164 -18.215 1.00 52.22 71 PRO A C 1
ATOM 570 O O . PRO A 1 71 ? 12.303 -13.764 -18.934 1.00 52.22 71 PRO A O 1
ATOM 573 N N . LYS A 1 72 ? 14.498 -13.805 -18.398 1.00 53.44 72 LYS A N 1
ATOM 574 C CA . LYS A 1 72 ? 14.999 -13.255 -19.663 1.00 53.44 72 LYS A CA 1
ATOM 575 C C . LYS A 1 72 ? 14.446 -14.146 -20.768 1.00 53.44 72 LYS A C 1
ATOM 577 O O . LYS A 1 72 ? 14.844 -15.307 -20.860 1.00 53.44 72 LYS A O 1
ATOM 582 N N . THR A 1 73 ? 13.507 -13.625 -21.555 1.00 52.69 73 THR A N 1
ATOM 583 C CA . THR A 1 73 ? 13.007 -14.279 -22.758 1.00 52.69 73 THR A CA 1
ATOM 584 C C . THR A 1 73 ? 14.225 -14.660 -23.579 1.00 52.69 73 THR A C 1
ATOM 586 O O . THR A 1 73 ? 14.941 -13.811 -24.103 1.00 52.69 73 THR A O 1
ATOM 589 N N . ARG A 1 74 ? 14.527 -15.956 -23.576 1.00 50.12 74 ARG A N 1
ATOM 590 C CA . ARG A 1 74 ? 15.608 -16.559 -24.332 1.00 50.12 74 ARG A CA 1
ATOM 591 C C . ARG A 1 74 ? 15.278 -16.279 -25.792 1.00 50.12 74 ARG A C 1
ATOM 593 O O . ARG A 1 74 ? 14.333 -16.864 -26.313 1.00 50.12 74 ARG A O 1
ATOM 600 N N . THR A 1 75 ? 16.013 -15.370 -26.426 1.00 56.91 75 THR A N 1
ATOM 601 C CA . THR A 1 75 ? 16.006 -15.184 -27.877 1.00 56.91 75 THR A CA 1
ATOM 602 C C . THR A 1 75 ? 16.453 -16.502 -28.506 1.00 56.91 75 THR A C 1
ATOM 604 O O . THR A 1 75 ? 17.633 -16.731 -28.741 1.00 56.91 75 THR A O 1
ATOM 607 N N . ARG A 1 76 ? 15.516 -17.431 -28.710 1.00 52.28 76 ARG A N 1
ATOM 608 C CA . ARG A 1 76 ? 15.687 -18.595 -29.579 1.00 52.28 76 ARG A CA 1
ATOM 609 C C . ARG A 1 76 ? 15.280 -18.167 -30.985 1.00 52.28 76 ARG A C 1
ATOM 611 O O . ARG A 1 76 ? 14.254 -18.578 -31.506 1.00 52.28 76 ARG A O 1
ATOM 618 N N . GLY A 1 77 ? 16.096 -17.294 -31.565 1.00 54.25 77 GLY A N 1
ATOM 619 C CA . GLY A 1 77 ? 16.227 -17.196 -33.011 1.00 54.25 77 GLY A CA 1
ATOM 620 C C . GLY A 1 77 ? 17.283 -18.207 -33.434 1.00 54.25 77 GLY A C 1
ATOM 621 O O . GLY A 1 77 ? 18.461 -17.882 -33.448 1.00 54.25 77 GLY A O 1
ATOM 622 N N . MET A 1 78 ? 16.870 -19.450 -33.663 1.00 51.75 78 MET A N 1
ATOM 623 C CA . MET A 1 78 ? 17.640 -20.456 -34.396 1.00 51.75 78 MET A CA 1
ATOM 624 C C . MET A 1 78 ? 16.644 -21.521 -34.843 1.00 51.75 78 MET A C 1
ATOM 626 O O . MET A 1 78 ? 16.294 -22.414 -34.074 1.00 51.75 78 MET A O 1
ATOM 630 N N . CYS A 1 79 ? 16.166 -21.375 -36.073 1.00 50.34 79 CYS A N 1
ATOM 631 C CA . CYS A 1 79 ? 15.657 -22.483 -36.867 1.00 50.34 79 CYS A CA 1
ATOM 632 C C . CYS A 1 79 ? 16.473 -22.518 -38.174 1.00 50.34 79 CYS A C 1
ATOM 634 O O . CYS A 1 79 ? 16.857 -21.439 -38.634 1.00 50.34 79 CYS A O 1
ATOM 636 N N . PRO A 1 80 ? 16.808 -23.728 -38.660 1.00 59.97 80 PRO A N 1
ATOM 637 C CA . PRO A 1 80 ? 17.804 -23.994 -39.703 1.00 59.97 80 PRO A CA 1
ATOM 638 C C . PRO A 1 80 ? 17.417 -23.490 -41.094 1.00 59.97 80 PRO A C 1
ATOM 640 O O . PRO A 1 80 ? 16.201 -23.339 -41.354 1.00 59.97 80 PRO A O 1
#

Organism: NCBI:txid488447

Sequence (80 aa):
MGFLIELRGRTVWLIRSCEDGTTDQVKRTTLGTFFLPSGPFEPLLAQLSVDERETLQRWLDARTQAVSRKPKTRTRGMCP

Radius of gyration: 18.07 Å; chains: 1; bounding box: 40×35×57 Å

Secondary structure (DSSP, 8-state):
-EEEEEEETTEEEEEEEEE-TTSS-EEEEEEEEEEGGG---HHHHHTS-HHHHHHHHHHHHHHHHHHHTS----------